Protein AF-A0A5C3NPV8-F1 (afdb_monomer)

Solvent-accessible surface area (backbone atoms only — not comparable to full-atom values): 11173 Å² total; per-residue (Å²): 126,44,46,52,73,42,80,91,76,74,43,76,45,79,54,57,28,41,55,30,43,66,18,15,52,25,33,49,52,44,54,90,87,59,98,52,98,78,62,58,60,59,24,39,48,46,80,75,50,64,60,54,66,39,66,46,24,54,87,26,37,56,37,52,77,39,36,36,94,71,35,36,68,40,98,82,32,67,46,46,40,53,49,76,65,48,60,75,61,60,70,68,74,80,75,72,76,88,77,73,90,77,82,78,86,73,78,90,79,89,79,87,84,80,93,77,90,74,92,72,86,77,77,80,79,80,81,79,78,76,78,74,76,82,77,75,80,73,85,73,79,91,69,99,78,73,90,77,79,77,77,79,74,85,69,73,86,74,66,80,80,82,87,77,84,131

Radius of gyration: 30.79 Å; Cα contacts (8 Å, |Δi|>4): 181; chains: 1; bounding box: 81×67×58 Å

InterPro domains:
  IPR038955 Protein PriA/CPL1 [PTHR35192] (7-82)
  IPR048661 Protein CPL1-like [PF21671] (12-81)

Foldseek 3Di:
DAWDADPVVRDTDHDDLQWDQAFFLHHQQFDPPDPDPPSDRPGDNLVPAPQAPDWTRHRRAIAGPGGHPQWGQDPVRRHIDGPVVVVVVVVVPPDDDPPDDDDDDDDDDDDDDDDDDDDDDPDDDDDPPPPPPPPPPPPDDDDPDDPPPPPPPPPVVPDDDPPDDD

Organism: NCBI:txid1314778

Secondary structure (DSSP, 8-state):
--EEEETTTTEEEE--TTT-GGGBTS-SS--TT--STT-----B-GGGSTTEEEEEEETTEEEEEEE-TTEEE-TTSS-EEETHHHHHHHTTSS-------------------------------------------------------------GGGS-------

Mean predicted aligned error: 20.38 Å

Structure (mmCIF, N/CA/C/O backbone):
data_AF-A0A5C3NPV8-F1
#
_entry.id   AF-A0A5C3NPV8-F1
#
loop_
_atom_site.group_PDB
_atom_site.id
_atom_site.type_symbol
_atom_site.label_atom_id
_atom_site.label_alt_id
_atom_site.label_comp_id
_atom_site.label_asym_id
_atom_site.label_entity_id
_atom_site.label_seq_id
_atom_site.pdbx_PDB_ins_code
_atom_site.Cartn_x
_atom_site.Cartn_y
_atom_site.Cartn_z
_atom_site.occupancy
_atom_site.B_iso_or_equiv
_atom_site.auth_seq_id
_atom_site.auth_comp_id
_atom_site.auth_asym_id
_atom_site.auth_atom_id
_atom_site.pdbx_PDB_model_num
ATOM 1 N N . VAL A 1 1 ? 8.405 -1.962 -15.979 1.00 70.19 1 VAL A N 1
ATOM 2 C CA . VAL A 1 1 ? 8.909 -3.070 -15.139 1.00 70.19 1 VAL A CA 1
ATOM 3 C C . VAL A 1 1 ? 9.125 -2.530 -13.735 1.00 70.19 1 VAL A C 1
ATOM 5 O O . VAL A 1 1 ? 9.511 -1.370 -13.631 1.00 70.19 1 VAL A O 1
ATOM 8 N N . CYS A 1 2 ? 8.804 -3.314 -12.705 1.00 82.62 2 CYS A N 1
ATOM 9 C CA . CYS A 1 2 ? 8.968 -2.946 -11.300 1.00 82.62 2 CYS A CA 1
ATOM 10 C C . CYS A 1 2 ? 10.044 -3.808 -10.667 1.00 82.62 2 CYS A C 1
ATOM 12 O O . CYS A 1 2 ? 10.030 -5.020 -10.884 1.00 82.62 2 CYS A O 1
ATOM 14 N N . GLY A 1 3 ? 10.936 -3.224 -9.880 1.00 82.75 3 GLY A N 1
ATOM 15 C CA . GLY A 1 3 ? 11.922 -4.029 -9.186 1.00 82.75 3 GLY A CA 1
ATOM 16 C C . GLY A 1 3 ? 12.747 -3.260 -8.181 1.00 82.75 3 GLY A C 1
ATOM 17 O O . GLY A 1 3 ? 12.774 -2.028 -8.191 1.00 82.75 3 GLY A O 1
ATOM 18 N N . ALA A 1 4 ? 13.387 -4.025 -7.311 1.00 83.38 4 ALA A N 1
ATOM 19 C CA . ALA A 1 4 ? 14.342 -3.533 -6.344 1.00 83.38 4 ALA A CA 1
ATOM 20 C C . ALA A 1 4 ? 15.750 -3.726 -6.910 1.00 83.38 4 ALA A C 1
ATOM 22 O O . ALA A 1 4 ? 16.040 -4.724 -7.574 1.00 83.38 4 ALA A O 1
ATOM 23 N N . PHE A 1 5 ? 16.607 -2.736 -6.676 1.00 83.75 5 PHE A N 1
ATOM 24 C CA . PHE A 1 5 ? 18.013 -2.810 -7.036 1.00 83.75 5 PHE A CA 1
ATOM 25 C C . PHE A 1 5 ? 18.832 -2.983 -5.765 1.00 83.75 5 PHE A C 1
ATOM 27 O O . PHE A 1 5 ? 18.802 -2.116 -4.890 1.00 83.75 5 PHE A O 1
ATOM 34 N N . ASP A 1 6 ? 19.565 -4.086 -5.675 1.00 84.62 6 ASP A N 1
ATOM 35 C CA . ASP A 1 6 ? 20.537 -4.300 -4.613 1.00 84.62 6 ASP A CA 1
ATOM 36 C C . ASP A 1 6 ? 21.885 -3.715 -5.045 1.00 84.62 6 ASP A C 1
ATOM 38 O O . ASP A 1 6 ? 22.522 -4.183 -5.991 1.00 84.62 6 ASP A O 1
ATOM 42 N N . HIS A 1 7 ? 22.335 -2.681 -4.332 1.00 83.62 7 HIS A N 1
ATOM 43 C CA . HIS A 1 7 ? 23.603 -2.016 -4.615 1.00 83.62 7 HIS A CA 1
ATOM 44 C C . HIS A 1 7 ? 24.823 -2.878 -4.261 1.00 83.62 7 HIS A C 1
ATOM 46 O O . HIS A 1 7 ? 25.872 -2.719 -4.880 1.00 83.62 7 HIS A O 1
ATOM 52 N N . ALA A 1 8 ? 24.703 -3.795 -3.296 1.00 88.19 8 ALA A N 1
ATOM 53 C CA . ALA A 1 8 ? 25.810 -4.646 -2.867 1.00 88.19 8 ALA A CA 1
ATOM 54 C C . ALA A 1 8 ? 26.143 -5.709 -3.918 1.00 88.19 8 ALA A C 1
ATOM 56 O O . ALA A 1 8 ? 27.312 -5.991 -4.174 1.00 88.19 8 ALA A O 1
ATOM 57 N N . THR A 1 9 ? 25.116 -6.279 -4.548 1.00 89.56 9 THR A N 1
ATOM 58 C CA . THR A 1 9 ? 25.273 -7.312 -5.582 1.00 89.56 9 THR A CA 1
ATOM 59 C C . THR A 1 9 ? 25.130 -6.775 -7.007 1.00 89.56 9 THR A C 1
ATOM 61 O O . THR A 1 9 ? 25.298 -7.534 -7.960 1.00 89.56 9 THR A O 1
ATOM 64 N N . ALA A 1 10 ? 24.831 -5.479 -7.164 1.00 84.56 10 ALA A N 1
ATOM 65 C CA . ALA A 1 10 ? 24.486 -4.839 -8.434 1.00 84.56 10 ALA A CA 1
ATOM 66 C C . ALA A 1 10 ? 23.409 -5.614 -9.221 1.00 84.56 10 ALA A C 1
ATOM 68 O O . ALA A 1 10 ? 23.427 -5.656 -10.454 1.00 84.56 10 ALA A O 1
ATOM 69 N N . SER A 1 11 ? 22.485 -6.253 -8.501 1.00 85.25 11 SER A N 1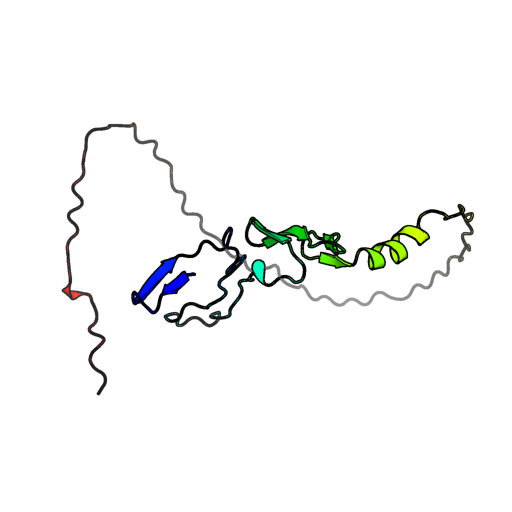
ATOM 70 C CA . SER A 1 11 ? 21.448 -7.106 -9.070 1.00 85.25 11 SER A CA 1
ATOM 71 C C . SER A 1 11 ? 20.085 -6.421 -9.034 1.00 85.25 11 SER A C 1
ATOM 73 O O . SER A 1 11 ? 19.827 -5.522 -8.231 1.00 85.25 11 SER A O 1
ATOM 75 N N . PHE A 1 12 ? 19.215 -6.824 -9.958 1.00 85.62 12 PHE A N 1
ATOM 76 C CA . PHE A 1 12 ? 17.853 -6.317 -10.055 1.00 85.62 12 PHE A CA 1
ATOM 77 C C . PHE A 1 12 ? 16.877 -7.476 -9.938 1.00 85.62 12 PHE A C 1
ATOM 79 O O . PHE A 1 12 ? 16.908 -8.402 -10.753 1.00 85.62 12 PHE A O 1
ATOM 86 N N . GLU A 1 13 ? 15.987 -7.402 -8.958 1.00 86.12 13 GLU A N 1
ATOM 87 C CA . GLU A 1 13 ? 14.916 -8.374 -8.783 1.00 86.12 13 GLU A CA 1
ATOM 88 C C . GLU A 1 13 ? 13.566 -7.772 -9.157 1.00 86.12 13 GLU A C 1
ATOM 90 O O . GLU A 1 13 ? 13.278 -6.601 -8.899 1.00 86.12 13 GLU A O 1
ATOM 95 N N . CYS A 1 14 ? 12.715 -8.581 -9.786 1.00 88.81 14 CYS A N 1
ATOM 96 C CA . CYS A 1 14 ? 11.357 -8.161 -10.097 1.00 88.81 14 CYS A CA 1
ATOM 97 C C . CYS A 1 14 ? 10.500 -8.206 -8.833 1.00 88.81 14 CYS A C 1
ATOM 99 O O . CYS A 1 14 ? 10.431 -9.230 -8.157 1.00 88.81 14 CYS A O 1
ATOM 101 N N . VAL A 1 15 ? 9.786 -7.118 -8.560 1.00 91.12 15 VAL A N 1
ATOM 102 C CA . VAL A 1 15 ? 8.909 -7.014 -7.389 1.00 91.12 15 VAL A CA 1
ATOM 103 C C . VAL A 1 15 ? 7.461 -7.262 -7.798 1.00 91.12 15 VAL A C 1
ATOM 105 O O . VAL A 1 15 ? 6.951 -6.642 -8.736 1.00 91.12 15 VAL A O 1
ATOM 108 N N . ASN A 1 16 ? 6.776 -8.153 -7.074 1.00 93.31 16 ASN A N 1
ATOM 109 C CA . ASN A 1 16 ? 5.344 -8.379 -7.246 1.00 93.31 16 ASN A CA 1
ATOM 110 C C . ASN A 1 16 ? 4.537 -7.320 -6.480 1.00 93.31 16 ASN A C 1
ATOM 112 O O . ASN A 1 16 ? 4.373 -7.401 -5.263 1.00 93.31 16 ASN A O 1
ATOM 116 N N . ILE A 1 17 ? 3.989 -6.351 -7.208 1.00 94.62 17 ILE A N 1
ATOM 117 C CA . ILE A 1 17 ? 3.240 -5.226 -6.631 1.00 94.62 17 ILE A CA 1
ATOM 118 C C . ILE A 1 17 ? 1.891 -5.613 -6.010 1.00 94.62 17 ILE A C 1
ATOM 120 O O . ILE A 1 17 ? 1.265 -4.795 -5.341 1.00 94.62 17 ILE A O 1
ATOM 124 N N . TYR A 1 18 ? 1.407 -6.835 -6.241 1.00 96.44 18 TYR A N 1
ATOM 125 C CA . TYR A 1 18 ? 0.133 -7.293 -5.684 1.00 96.44 18 TYR A CA 1
ATOM 126 C C . TYR A 1 18 ? 0.260 -7.834 -4.263 1.00 96.44 18 TYR A C 1
ATOM 128 O O . TYR A 1 18 ? -0.758 -7.959 -3.583 1.00 96.44 18 TYR A O 1
ATOM 136 N N . THR A 1 19 ? 1.486 -8.158 -3.842 1.00 96.44 19 THR A N 1
ATOM 137 C CA . THR A 1 19 ? 1.774 -8.829 -2.567 1.00 96.44 19 THR A CA 1
ATOM 138 C C . THR A 1 19 ? 2.946 -8.214 -1.806 1.00 96.44 19 THR A C 1
ATOM 140 O O . THR A 1 19 ? 3.115 -8.503 -0.625 1.00 96.44 19 THR A O 1
ATOM 143 N N . SER A 1 20 ? 3.773 -7.385 -2.448 1.00 95.69 20 SER A N 1
ATOM 144 C CA . SER A 1 20 ? 4.897 -6.725 -1.785 1.00 95.69 20 SER A CA 1
ATOM 145 C C . SER A 1 20 ? 4.411 -5.629 -0.844 1.00 95.69 20 SER A C 1
ATOM 147 O O . SER A 1 20 ? 3.708 -4.711 -1.262 1.00 95.69 20 SER A O 1
ATOM 149 N N . LEU A 1 21 ? 4.835 -5.698 0.416 1.00 96.31 21 LEU A N 1
ATOM 150 C CA . LEU A 1 21 ? 4.532 -4.688 1.428 1.00 96.31 21 LEU A CA 1
ATOM 151 C C . LEU A 1 21 ? 5.132 -3.320 1.093 1.00 96.31 21 LEU A C 1
ATOM 153 O O . LEU A 1 21 ? 4.485 -2.309 1.324 1.00 96.31 21 LEU A O 1
ATOM 157 N N . THR A 1 22 ? 6.332 -3.291 0.517 1.00 94.56 22 THR A N 1
ATOM 158 C CA . THR A 1 22 ? 7.120 -2.068 0.282 1.00 94.56 22 THR A CA 1
ATOM 159 C C . THR A 1 22 ? 6.952 -1.504 -1.127 1.00 94.56 22 THR A C 1
ATOM 161 O O . THR A 1 22 ? 7.672 -0.603 -1.543 1.00 94.56 22 THR A O 1
ATOM 164 N N . SER A 1 23 ? 6.067 -2.081 -1.934 1.00 94.75 23 SER A N 1
ATOM 165 C CA . SER A 1 23 ? 5.748 -1.639 -3.298 1.00 94.75 23 SER A CA 1
ATOM 166 C C . SER A 1 23 ? 4.343 -2.110 -3.658 1.00 94.75 23 SER A C 1
ATOM 168 O O . SER A 1 23 ? 4.101 -2.700 -4.711 1.00 94.75 23 SER A O 1
ATOM 170 N N . CYS A 1 24 ? 3.408 -1.909 -2.735 1.00 96.19 24 CYS A N 1
ATOM 171 C CA . CYS A 1 24 ? 2.041 -2.355 -2.912 1.00 96.19 24 CYS A CA 1
ATOM 172 C C . CYS A 1 24 ? 1.324 -1.448 -3.916 1.00 96.19 24 CYS A C 1
ATOM 174 O O . CYS A 1 24 ? 1.411 -0.222 -3.833 1.00 96.19 24 CYS A O 1
ATOM 176 N N . GLY A 1 25 ? 0.647 -2.042 -4.899 1.00 94.44 25 GLY A N 1
ATOM 177 C CA . GLY A 1 25 ? -0.128 -1.322 -5.917 1.00 94.44 25 GLY A CA 1
ATOM 178 C C . GLY A 1 25 ? 0.702 -0.601 -6.985 1.00 94.44 25 GLY A C 1
ATOM 179 O O . GLY A 1 25 ? 0.147 -0.089 -7.957 1.00 94.44 25 GLY A O 1
ATOM 180 N N . GLY A 1 26 ? 2.029 -0.593 -6.867 1.00 92.44 26 GLY A N 1
ATOM 181 C CA . GLY A 1 26 ? 2.917 0.081 -7.805 1.00 92.44 26 GLY A CA 1
ATOM 182 C C . GLY A 1 26 ? 4.369 0.057 -7.347 1.00 92.44 26 GLY A C 1
ATOM 183 O O . GLY A 1 26 ? 4.696 -0.482 -6.298 1.00 92.44 26 GLY A O 1
ATOM 184 N N . CYS A 1 27 ? 5.263 0.664 -8.120 1.00 90.25 27 CYS A N 1
ATOM 185 C CA . CYS A 1 27 ? 6.671 0.715 -7.737 1.00 90.25 27 CYS A CA 1
ATOM 186 C C . CYS A 1 27 ? 6.926 1.873 -6.791 1.00 90.25 27 CYS A C 1
ATOM 188 O O . CYS A 1 27 ? 6.616 3.016 -7.138 1.00 90.25 27 CYS A O 1
ATOM 190 N N . MET A 1 28 ? 7.533 1.601 -5.639 1.00 88.19 28 MET A N 1
ATOM 191 C CA . MET A 1 28 ? 8.032 2.678 -4.786 1.00 88.19 28 MET A CA 1
ATOM 192 C C . MET A 1 28 ? 9.250 3.373 -5.382 1.00 88.19 28 MET A C 1
ATOM 194 O O . MET A 1 28 ? 9.360 4.592 -5.304 1.00 88.19 28 MET A O 1
ATOM 198 N N . MET A 1 29 ? 10.133 2.616 -6.031 1.00 81.50 29 MET A N 1
ATOM 199 C CA . MET A 1 29 ? 11.228 3.178 -6.810 1.00 81.50 29 MET A CA 1
ATOM 200 C C . MET A 1 29 ? 10.937 2.985 -8.297 1.00 81.50 29 MET A C 1
ATOM 202 O O . MET A 1 29 ? 10.740 1.851 -8.744 1.00 81.50 29 MET A O 1
ATOM 206 N N . PRO A 1 30 ? 10.858 4.069 -9.083 1.00 75.31 30 PRO A N 1
ATOM 207 C CA . PRO A 1 30 ? 10.655 3.951 -10.513 1.00 75.31 30 PRO A CA 1
ATOM 208 C C . PRO A 1 30 ? 11.874 3.297 -11.173 1.00 75.31 30 PRO A C 1
ATOM 210 O O . PRO A 1 30 ? 13.000 3.386 -10.687 1.00 75.31 30 PRO A O 1
ATOM 213 N N . ASN A 1 31 ? 11.647 2.635 -12.306 1.00 72.88 31 ASN A N 1
ATOM 214 C CA . ASN A 1 31 ? 12.705 1.937 -13.027 1.00 72.88 31 ASN A CA 1
ATOM 215 C C . ASN A 1 31 ? 13.793 2.941 -13.490 1.00 72.88 31 ASN A C 1
ATOM 217 O O . ASN A 1 31 ? 13.465 3.902 -14.197 1.00 72.88 31 ASN A O 1
ATOM 221 N N . PRO A 1 32 ? 15.079 2.720 -13.157 1.00 70.12 32 PRO A N 1
ATOM 222 C CA . PRO A 1 32 ? 16.151 3.663 -13.485 1.00 70.12 32 PRO A CA 1
ATOM 223 C C . PRO A 1 32 ? 16.515 3.676 -14.979 1.00 70.12 32 PRO A C 1
ATOM 225 O O . PRO A 1 32 ? 17.123 4.626 -15.459 1.00 70.12 32 PRO A O 1
ATOM 228 N N . PHE A 1 33 ? 16.105 2.659 -15.739 1.00 72.88 33 PHE A N 1
ATOM 229 C CA . PHE A 1 33 ? 16.431 2.476 -17.156 1.00 72.88 33 PHE A CA 1
ATOM 230 C C . PHE A 1 33 ? 15.292 2.914 -18.105 1.00 72.88 33 PHE A C 1
ATOM 232 O O . PHE A 1 33 ? 15.300 2.598 -19.295 1.00 72.88 33 PHE A O 1
ATOM 239 N N . GLY A 1 34 ? 14.257 3.600 -17.602 1.00 64.75 34 GLY A N 1
ATOM 240 C CA . GLY A 1 34 ? 13.030 3.906 -18.350 1.00 64.75 34 GLY A CA 1
ATOM 241 C C . GLY A 1 34 ? 12.972 5.285 -19.005 1.00 64.75 34 GLY A C 1
ATOM 242 O O . GLY A 1 34 ? 12.725 6.274 -18.331 1.00 64.75 34 GLY A O 1
ATOM 243 N N . LEU A 1 35 ? 13.017 5.337 -20.342 1.00 57.03 35 LEU A N 1
ATOM 244 C CA . LEU A 1 35 ? 12.751 6.532 -21.172 1.00 57.03 35 LEU A CA 1
ATOM 245 C C . LEU A 1 35 ? 11.244 6.869 -21.318 1.00 57.03 35 LEU A C 1
ATOM 247 O O . LEU A 1 35 ? 10.802 7.325 -22.373 1.00 57.03 35 LEU A O 1
ATOM 251 N N . ARG A 1 36 ? 10.400 6.557 -20.326 1.00 59.28 36 ARG A N 1
ATOM 252 C CA . ARG A 1 36 ? 8.939 6.767 -20.409 1.00 59.28 36 ARG A CA 1
ATOM 253 C C . ARG A 1 36 ? 8.479 7.821 -19.406 1.00 59.28 36 ARG A C 1
ATOM 255 O O . ARG A 1 36 ? 8.912 7.837 -18.263 1.00 59.28 36 ARG A O 1
ATOM 262 N N . VAL A 1 37 ? 7.536 8.652 -19.852 1.00 54.59 37 VAL A N 1
ATOM 263 C CA . VAL A 1 37 ? 7.005 9.859 -19.184 1.00 54.59 37 VAL A CA 1
ATOM 264 C C . VAL A 1 37 ? 6.333 9.576 -17.824 1.00 54.59 37 VAL A C 1
ATOM 266 O O . VAL A 1 37 ? 6.155 10.480 -17.013 1.00 54.59 37 VAL A O 1
ATOM 269 N N . ASN A 1 38 ? 6.029 8.309 -17.530 1.00 55.88 38 ASN A N 1
ATOM 270 C CA . ASN A 1 38 ? 5.331 7.879 -16.317 1.00 55.88 38 ASN A CA 1
ATOM 271 C C . ASN A 1 38 ? 6.278 7.182 -15.323 1.00 55.88 38 ASN A C 1
ATOM 273 O O . ASN A 1 38 ? 5.902 6.195 -14.697 1.00 55.88 38 ASN A O 1
ATOM 277 N N . ASN A 1 39 ? 7.515 7.673 -15.184 1.00 65.69 39 ASN A N 1
ATOM 278 C CA . ASN A 1 39 ? 8.510 7.146 -14.238 1.00 65.69 39 ASN A CA 1
ATOM 279 C C . ASN A 1 39 ? 8.297 7.687 -12.810 1.00 65.69 39 ASN A C 1
ATOM 281 O O . ASN A 1 39 ? 9.241 8.101 -12.141 1.00 65.69 39 ASN A O 1
ATOM 285 N N . ARG A 1 40 ? 7.040 7.767 -12.362 1.00 72.94 40 ARG A N 1
ATOM 286 C CA . ARG A 1 40 ? 6.694 8.234 -11.015 1.00 72.94 40 ARG A CA 1
ATOM 287 C C . ARG A 1 40 ? 6.566 7.040 -10.079 1.00 72.94 40 ARG A C 1
ATOM 289 O O . ARG A 1 40 ? 6.062 5.996 -10.487 1.00 72.94 40 ARG A O 1
ATOM 296 N N . ALA A 1 41 ? 6.998 7.221 -8.835 1.00 84.12 41 ALA A N 1
ATOM 297 C CA . ALA A 1 41 ? 6.677 6.290 -7.765 1.00 84.12 41 ALA A CA 1
ATOM 298 C C . ALA A 1 41 ? 5.150 6.243 -7.599 1.00 84.12 41 ALA A C 1
ATOM 300 O O . ALA A 1 41 ? 4.517 7.280 -7.395 1.00 84.12 41 ALA A O 1
ATOM 301 N N . SER A 1 42 ? 4.567 5.060 -7.755 1.00 89.56 42 SER A N 1
ATOM 302 C CA . SER A 1 42 ? 3.127 4.819 -7.596 1.00 89.56 42 SER A CA 1
ATOM 303 C C . SER A 1 42 ? 2.817 3.772 -6.530 1.00 89.56 42 SER A C 1
ATOM 305 O O . SER A 1 42 ? 1.653 3.575 -6.197 1.00 89.56 42 SER A O 1
ATOM 307 N N . GLY A 1 43 ? 3.845 3.088 -6.024 1.00 93.19 43 GLY A N 1
ATOM 308 C CA . GLY A 1 43 ? 3.720 2.114 -4.950 1.00 93.19 43 GLY A CA 1
ATOM 309 C C . GLY A 1 43 ? 3.593 2.756 -3.582 1.00 93.19 43 GLY A C 1
ATOM 310 O O . GLY A 1 43 ? 4.074 3.867 -3.358 1.00 93.19 43 GLY A O 1
ATOM 311 N N . VAL A 1 44 ? 2.991 2.007 -2.666 1.00 94.69 44 VAL A N 1
ATOM 312 C CA . VAL A 1 44 ? 2.867 2.358 -1.252 1.00 94.69 44 VAL A CA 1
ATOM 313 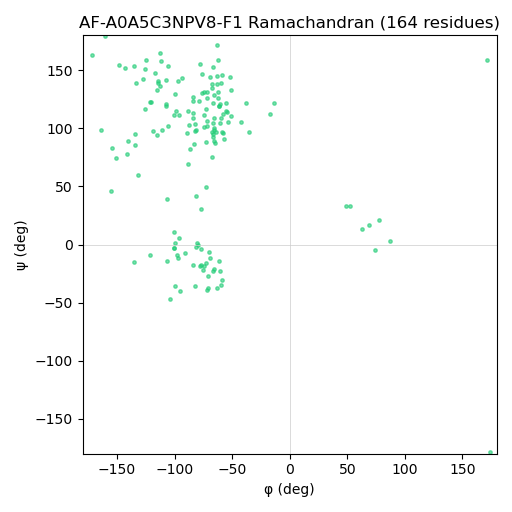C C . VAL A 1 44 ? 3.665 1.361 -0.418 1.00 94.69 44 VAL A C 1
ATOM 315 O O . VAL A 1 44 ? 3.627 0.158 -0.685 1.00 94.69 44 VAL A O 1
ATOM 318 N N . ASP A 1 45 ? 4.370 1.865 0.593 1.00 95.69 45 ASP A N 1
ATOM 319 C CA . ASP A 1 45 ? 4.915 1.043 1.669 1.00 95.69 45 ASP A CA 1
ATOM 320 C C . ASP A 1 45 ? 3.863 0.882 2.767 1.00 95.69 45 ASP A C 1
ATOM 322 O O . ASP A 1 45 ? 3.621 1.792 3.561 1.00 95.69 45 ASP A O 1
ATOM 326 N N . CYS A 1 46 ? 3.224 -0.282 2.806 1.00 97.00 46 CYS A N 1
ATOM 327 C CA . CYS A 1 46 ? 2.213 -0.598 3.804 1.00 97.00 46 CYS A CA 1
ATOM 328 C C . CYS A 1 46 ? 2.797 -0.673 5.222 1.00 97.00 46 CYS A C 1
ATOM 330 O O . CYS A 1 46 ? 2.052 -0.538 6.187 1.00 97.00 46 CYS A O 1
ATOM 332 N N . THR A 1 47 ? 4.112 -0.872 5.370 1.00 96.19 47 THR A N 1
ATOM 333 C CA . THR A 1 47 ? 4.772 -0.914 6.686 1.00 96.19 47 THR A CA 1
ATOM 334 C C . THR A 1 47 ? 4.971 0.474 7.290 1.00 96.19 47 THR A C 1
ATOM 336 O O . THR A 1 47 ? 5.131 0.602 8.500 1.00 96.19 47 THR A O 1
ATOM 339 N N . ALA A 1 48 ? 4.889 1.526 6.469 1.00 96.69 48 ALA A N 1
ATOM 340 C CA . ALA A 1 48 ? 4.973 2.914 6.910 1.00 96.69 48 ALA A CA 1
ATOM 341 C C . ALA A 1 48 ? 3.643 3.467 7.465 1.00 96.69 48 ALA A C 1
ATOM 343 O O . ALA A 1 48 ? 3.593 4.624 7.890 1.00 96.69 48 ALA A O 1
ATOM 344 N N . ILE A 1 49 ? 2.558 2.679 7.454 1.00 96.88 49 ILE A N 1
ATOM 345 C CA . ILE A 1 49 ? 1.267 3.097 8.015 1.00 96.88 49 ILE A CA 1
ATOM 346 C C . ILE A 1 49 ? 1.423 3.261 9.537 1.00 96.88 49 ILE A C 1
ATOM 348 O O . ILE A 1 49 ? 1.916 2.357 10.210 1.00 96.88 49 ILE A O 1
ATOM 352 N N . PRO A 1 50 ? 1.021 4.402 10.118 1.00 97.06 50 PRO A N 1
ATOM 353 C CA . PRO A 1 50 ? 1.230 4.654 11.535 1.00 97.06 50 PRO A CA 1
ATOM 354 C C . PRO A 1 50 ? 0.360 3.748 12.413 1.00 97.06 50 PRO A C 1
ATOM 356 O O . PRO A 1 50 ? -0.803 3.485 12.108 1.00 97.06 50 PRO A O 1
ATOM 359 N N . SER A 1 51 ? 0.924 3.342 13.552 1.00 97.38 51 SER A N 1
ATOM 360 C CA . SER A 1 51 ? 0.236 2.600 14.619 1.00 97.38 51 SER A CA 1
ATOM 361 C C . SER A 1 51 ? -0.298 1.211 14.237 1.00 97.38 51 SER A C 1
ATOM 363 O O . SER A 1 51 ? -1.072 0.629 15.003 1.00 97.38 51 SER A O 1
ATOM 365 N N . VAL A 1 52 ? 0.116 0.665 13.091 1.00 97.69 52 VAL A N 1
ATOM 366 C CA . VAL A 1 52 ? -0.182 -0.721 12.706 1.00 97.69 52 VAL A CA 1
ATOM 367 C C . VAL A 1 52 ? 0.702 -1.692 13.481 1.00 97.69 52 VAL A C 1
ATOM 369 O O . VAL A 1 52 ? 1.852 -1.392 13.796 1.00 97.69 52 VAL A O 1
ATOM 372 N N . ASP A 1 53 ? 0.148 -2.858 13.777 1.00 97.81 53 ASP A N 1
ATOM 373 C CA . ASP A 1 53 ? 0.866 -3.994 14.357 1.00 97.81 53 ASP A CA 1
ATOM 374 C C . ASP A 1 53 ? 1.128 -5.055 13.277 1.00 97.81 53 ASP A C 1
ATOM 376 O O . ASP A 1 53 ? 2.262 -5.487 13.076 1.00 97.81 53 ASP A O 1
ATOM 380 N N . ALA A 1 54 ? 0.101 -5.385 12.488 1.00 97.69 54 ALA A N 1
ATOM 381 C CA . ALA A 1 54 ? 0.222 -6.248 11.321 1.00 97.69 54 ALA A CA 1
ATOM 382 C C . ALA A 1 54 ? -0.505 -5.658 10.110 1.00 97.69 54 ALA A C 1
ATOM 384 O O . ALA A 1 54 ? -1.621 -5.136 10.197 1.00 97.69 54 ALA A O 1
ATOM 385 N N . VAL A 1 55 ? 0.130 -5.781 8.947 1.00 98.12 55 VAL A N 1
ATOM 386 C CA . VAL A 1 55 ? -0.362 -5.265 7.670 1.00 98.12 55 VAL A CA 1
ATOM 387 C C . VAL A 1 55 ? -0.008 -6.235 6.550 1.00 98.12 55 VAL A C 1
ATOM 389 O O . VAL A 1 55 ? 0.973 -6.973 6.622 1.00 98.12 55 VAL A O 1
ATOM 392 N N . SER A 1 56 ? -0.818 -6.236 5.498 1.00 97.69 56 SER A N 1
ATOM 393 C CA . SER A 1 56 ? -0.614 -7.049 4.304 1.00 97.69 56 SER A CA 1
ATOM 394 C C . SER A 1 56 ? -0.844 -6.227 3.039 1.00 97.69 56 SER A C 1
ATOM 396 O O . SER A 1 56 ? -1.591 -5.249 3.051 1.00 97.69 56 SER A O 1
ATOM 398 N N . CYS A 1 57 ? -0.206 -6.623 1.938 1.00 97.88 57 CYS A N 1
ATOM 399 C CA . CYS A 1 57 ? -0.569 -6.144 0.609 1.00 97.88 57 CYS A CA 1
ATOM 400 C C . CYS A 1 57 ? -1.447 -7.205 -0.057 1.00 97.88 57 CYS A C 1
ATOM 402 O O . CYS A 1 57 ? -0.994 -8.321 -0.316 1.00 97.88 57 CYS A O 1
ATOM 404 N N . MET A 1 58 ? -2.707 -6.866 -0.317 1.00 97.19 58 MET A N 1
ATOM 405 C CA . MET A 1 58 ? -3.667 -7.745 -0.975 1.00 97.19 58 MET A CA 1
ATOM 406 C C . MET A 1 58 ? -4.156 -7.083 -2.252 1.00 97.19 58 MET A C 1
ATOM 408 O O . MET A 1 58 ? -4.689 -5.976 -2.223 1.00 97.19 58 MET A O 1
ATOM 412 N N . VAL A 1 59 ? -3.986 -7.766 -3.388 1.00 96.19 59 VAL A N 1
ATOM 413 C CA . VAL A 1 59 ? -4.449 -7.286 -4.705 1.00 96.19 59 VAL A CA 1
ATOM 414 C C . VAL A 1 59 ? -3.971 -5.855 -5.024 1.00 96.19 59 VAL A C 1
ATOM 416 O O . VAL A 1 59 ? -4.639 -5.090 -5.716 1.00 96.19 59 VAL A O 1
ATOM 419 N N . GLY A 1 60 ? -2.776 -5.496 -4.539 1.00 95.81 60 GLY A N 1
ATOM 420 C CA . GLY A 1 60 ? -2.182 -4.171 -4.738 1.00 95.81 60 GLY A CA 1
ATOM 421 C C . GLY A 1 60 ? -2.761 -3.071 -3.845 1.00 95.81 60 GLY A C 1
ATOM 422 O O . GLY A 1 60 ? -2.653 -1.895 -4.185 1.00 95.81 60 GLY A O 1
ATOM 423 N N . ARG A 1 61 ? -3.387 -3.428 -2.719 1.00 96.56 61 ARG A N 1
ATOM 424 C CA . ARG A 1 61 ? -3.854 -2.493 -1.690 1.00 96.56 61 ARG A CA 1
ATOM 425 C C . ARG A 1 61 ? -3.331 -2.897 -0.319 1.00 96.56 61 ARG A C 1
ATOM 427 O O . ARG A 1 61 ? -3.268 -4.085 -0.006 1.00 96.56 61 ARG A O 1
ATOM 434 N N . CYS A 1 62 ? -2.985 -1.906 0.494 1.00 97.62 62 CYS A N 1
ATOM 435 C CA . CYS A 1 62 ? -2.646 -2.146 1.889 1.00 97.62 62 CYS A CA 1
ATOM 436 C C . CYS A 1 62 ? -3.911 -2.499 2.671 1.00 97.62 62 CYS A C 1
ATOM 438 O O . CYS A 1 62 ? -4.917 -1.799 2.569 1.00 97.62 62 CYS A O 1
ATOM 440 N N . VAL A 1 63 ? -3.841 -3.579 3.440 1.00 97.81 63 VAL A N 1
ATOM 441 C CA . VAL A 1 63 ? -4.900 -4.040 4.337 1.00 97.81 63 VAL A CA 1
ATOM 442 C C . VAL A 1 63 ? -4.297 -4.185 5.725 1.00 97.81 63 VAL A C 1
ATOM 444 O O . VAL A 1 63 ? -3.388 -4.998 5.929 1.00 97.81 63 VAL A O 1
ATOM 447 N N . VAL A 1 64 ? -4.795 -3.390 6.667 1.00 98.12 64 VAL A N 1
ATOM 448 C CA . VAL A 1 64 ? -4.394 -3.441 8.075 1.00 98.12 64 VAL A CA 1
ATOM 449 C C . VAL A 1 64 ? -5.102 -4.616 8.746 1.00 98.12 64 VAL A C 1
ATOM 451 O O . VAL A 1 64 ? -6.325 -4.719 8.706 1.00 98.12 64 VAL A O 1
ATOM 454 N N . GLN A 1 65 ? -4.325 -5.519 9.342 1.00 97.44 65 GLN A N 1
ATOM 455 C CA . GLN A 1 65 ? -4.833 -6.719 10.013 1.00 97.44 65 GLN A CA 1
ATOM 456 C C . GLN A 1 65 ? -5.005 -6.491 11.518 1.00 97.44 65 GLN A C 1
ATOM 458 O O . GLN A 1 65 ? -5.991 -6.940 12.100 1.00 97.44 65 GLN A O 1
ATOM 463 N N . SER A 1 66 ? -4.065 -5.779 12.139 1.00 97.38 66 SER A N 1
ATOM 464 C CA . SER A 1 66 ? -4.118 -5.389 13.549 1.00 97.38 66 SER A CA 1
ATOM 465 C C . SER A 1 66 ? -3.431 -4.044 13.773 1.00 97.38 66 SER A C 1
ATOM 467 O O . SER A 1 66 ? -2.533 -3.643 13.028 1.00 97.38 66 SER A O 1
ATOM 469 N N . CYS A 1 67 ? -3.861 -3.353 14.827 1.00 98.19 67 CYS A N 1
ATOM 470 C CA . CYS A 1 67 ? -3.263 -2.112 15.305 1.00 98.19 67 CYS A CA 1
ATOM 471 C C . CYS A 1 67 ? -2.587 -2.334 16.659 1.00 98.19 67 CYS A C 1
ATOM 473 O O . CYS A 1 67 ? -2.936 -3.260 17.392 1.00 98.19 67 CYS A O 1
ATOM 475 N N . LEU A 1 68 ? -1.645 -1.456 17.003 1.00 97.88 68 LEU A N 1
ATOM 476 C CA . LEU A 1 68 ? -1.021 -1.437 18.325 1.00 97.88 68 LEU A CA 1
ATOM 477 C C . LEU A 1 68 ? -2.053 -1.141 19.427 1.00 97.88 68 LEU A C 1
ATOM 479 O O . LEU A 1 68 ? -3.090 -0.523 19.186 1.00 97.88 68 LEU A O 1
ATOM 483 N N . SER A 1 69 ? -1.739 -1.518 20.668 1.00 96.31 69 SER A N 1
ATOM 484 C CA . SER A 1 69 ? -2.601 -1.278 21.833 1.00 96.31 69 SER A CA 1
ATOM 485 C C . SER A 1 69 ? -3.048 0.188 21.955 1.00 96.31 69 SER A C 1
ATOM 487 O O . SER A 1 69 ? -2.227 1.105 21.881 1.00 96.31 69 SER A O 1
ATOM 489 N N . GLY A 1 70 ? -4.347 0.412 22.188 1.00 95.25 70 GLY A N 1
ATOM 490 C CA . GLY A 1 70 ? -4.959 1.749 22.255 1.00 95.25 70 GLY A CA 1
ATOM 491 C C . GLY A 1 70 ? -5.406 2.315 20.899 1.00 95.25 70 GLY A C 1
ATOM 492 O O . GLY A 1 70 ? -5.892 3.452 20.833 1.00 95.25 70 GLY A O 1
ATOM 493 N N . TRP A 1 71 ? -5.263 1.532 19.828 1.00 97.38 71 TRP A N 1
ATOM 494 C CA . TRP A 1 71 ? -5.704 1.849 18.474 1.00 97.38 71 TRP A CA 1
ATOM 495 C C . TRP A 1 71 ? -6.601 0.737 17.930 1.00 97.38 71 TRP A C 1
ATOM 497 O O . TRP A 1 71 ? -6.438 -0.433 18.261 1.00 97.38 71 TRP A O 1
ATOM 507 N N . THR A 1 72 ? -7.522 1.099 17.044 1.00 96.38 72 THR A N 1
ATOM 508 C CA . THR A 1 72 ? -8.361 0.153 16.304 1.00 96.38 72 THR A CA 1
ATOM 509 C C . THR A 1 72 ? -8.240 0.391 14.807 1.00 96.38 72 THR A C 1
ATOM 511 O O . THR A 1 72 ? -7.895 1.497 14.386 1.00 96.38 72 THR A O 1
ATOM 514 N N . VAL A 1 73 ? -8.566 -0.622 14.007 1.00 96.38 73 VAL A N 1
ATOM 515 C CA . VAL A 1 73 ? -8.603 -0.505 12.545 1.00 96.38 73 VAL A CA 1
ATOM 516 C C . VAL A 1 73 ? -9.749 0.426 12.137 1.00 96.38 73 VAL A C 1
ATOM 518 O O . VAL A 1 73 ? -10.853 0.334 12.673 1.00 96.38 73 VAL A O 1
ATOM 521 N N . ASP A 1 74 ? -9.483 1.346 11.210 1.00 94.62 74 ASP A N 1
ATOM 522 C CA . ASP A 1 74 ? -10.503 2.236 10.657 1.00 94.62 74 ASP A CA 1
ATOM 523 C C . ASP A 1 74 ? -11.602 1.470 9.887 1.00 94.62 74 ASP A C 1
ATOM 525 O O . ASP A 1 74 ? -11.520 0.265 9.646 1.00 94.62 74 ASP A O 1
ATOM 529 N N . THR A 1 75 ? -12.664 2.173 9.489 1.00 93.06 75 THR A N 1
ATOM 530 C CA . THR A 1 75 ? -13.781 1.555 8.754 1.00 93.06 75 THR A CA 1
ATOM 531 C C . THR A 1 75 ? -13.395 1.059 7.362 1.00 93.06 75 THR A C 1
ATOM 533 O O . THR A 1 75 ? -14.071 0.188 6.822 1.00 93.06 75 THR A O 1
ATOM 536 N N . GLU A 1 76 ? -12.327 1.607 6.784 1.00 93.44 76 GLU A N 1
ATOM 537 C CA . GLU A 1 76 ? -11.859 1.288 5.435 1.00 93.44 76 GLU A CA 1
ATOM 538 C C . GLU A 1 76 ? -10.834 0.138 5.424 1.00 93.44 76 GLU A C 1
ATOM 540 O O . GLU A 1 76 ? -10.446 -0.337 4.356 1.00 93.44 76 GLU A O 1
ATOM 545 N N . GLY A 1 77 ? -10.376 -0.324 6.593 1.00 94.50 77 GLY A N 1
ATOM 546 C CA . GLY A 1 77 ? -9.303 -1.312 6.730 1.00 94.50 77 GLY A CA 1
ATOM 547 C C . GLY A 1 77 ? -7.920 -0.794 6.318 1.00 94.50 77 GLY A C 1
ATOM 548 O O . GLY A 1 77 ? -7.021 -1.594 6.049 1.00 94.50 77 GLY A O 1
ATOM 549 N N . SER A 1 78 ? -7.748 0.525 6.213 1.00 94.38 78 SER A N 1
ATOM 550 C CA . SER A 1 78 ? -6.581 1.166 5.594 1.00 94.38 78 SER A CA 1
ATOM 551 C C . SER A 1 78 ? -5.624 1.816 6.591 1.00 94.38 78 SER A C 1
ATOM 553 O O . SER A 1 78 ? -4.485 2.131 6.244 1.00 94.38 78 SER A O 1
ATOM 555 N N . GLY A 1 79 ? -6.064 1.987 7.835 1.00 95.94 79 GLY A N 1
ATOM 556 C CA . GLY A 1 79 ? -5.300 2.656 8.874 1.00 95.94 79 GLY A CA 1
ATOM 557 C C . GLY A 1 79 ? -5.783 2.323 10.277 1.00 95.94 79 GLY A C 1
ATOM 558 O O . GLY A 1 79 ? -6.734 1.569 10.476 1.00 95.94 79 GLY A O 1
ATOM 559 N N . CYS A 1 80 ? -5.103 2.912 11.255 1.00 97.06 80 CYS A N 1
ATOM 560 C CA . CYS A 1 80 ? -5.409 2.765 12.670 1.00 97.06 80 CYS A CA 1
ATOM 561 C C . CYS A 1 80 ? -5.845 4.109 13.261 1.00 97.06 80 CYS A C 1
ATOM 563 O O . CYS A 1 80 ? -5.174 5.126 13.074 1.00 97.06 80 CYS A O 1
ATOM 565 N N . ILE A 1 81 ? -6.937 4.116 14.025 1.00 96.25 81 ILE A N 1
ATOM 566 C CA . ILE A 1 81 ? -7.447 5.289 14.748 1.00 96.25 81 ILE A CA 1
ATOM 567 C C . ILE A 1 81 ? -7.421 5.051 16.266 1.00 96.25 81 ILE A C 1
ATOM 569 O O . ILE A 1 81 ? -7.606 3.918 16.708 1.00 96.25 81 ILE A O 1
ATOM 573 N N . PRO A 1 82 ? -7.209 6.088 17.100 1.00 95.38 82 PRO A N 1
ATOM 574 C CA . PRO A 1 82 ? -7.219 5.921 18.552 1.00 95.38 82 PRO A CA 1
ATOM 575 C C . PRO A 1 82 ? -8.593 5.460 19.054 1.00 95.38 82 PRO A C 1
ATOM 577 O O . PRO A 1 82 ? -9.613 6.027 18.659 1.00 95.38 82 PRO A O 1
ATOM 580 N N . GLU A 1 83 ? -8.640 4.517 19.996 1.00 88.75 83 GLU A N 1
ATOM 581 C CA . GLU A 1 83 ? -9.907 3.969 20.520 1.00 88.75 83 GLU A CA 1
ATOM 582 C C . GLU A 1 83 ? -10.806 5.040 21.160 1.00 88.75 83 GLU A C 1
ATOM 584 O O . GLU A 1 83 ? -12.028 5.040 21.006 1.00 88.75 83 GLU A O 1
ATOM 589 N N . ARG A 1 84 ? -10.194 6.038 21.804 1.00 82.56 84 ARG A N 1
ATOM 590 C CA . ARG A 1 84 ? -10.889 7.205 22.378 1.00 82.56 84 ARG A CA 1
ATOM 591 C C . ARG A 1 84 ? -11.657 8.045 21.353 1.00 82.56 84 ARG A C 1
ATOM 593 O O . ARG A 1 84 ? -12.583 8.753 21.736 1.00 82.56 84 ARG A O 1
ATOM 600 N N . SER A 1 85 ? -11.287 7.974 20.077 1.00 67.06 85 SER A N 1
ATOM 601 C CA . SER A 1 85 ? -11.949 8.692 18.982 1.00 67.06 85 SER A CA 1
ATOM 602 C C . SER A 1 85 ? -13.257 8.016 18.549 1.00 67.06 85 SER A C 1
ATOM 604 O O . SER A 1 85 ? -14.107 8.653 17.931 1.00 67.06 85 SER A O 1
ATOM 606 N N . ILE A 1 86 ? -13.444 6.741 18.902 1.00 61.38 86 ILE A N 1
ATOM 607 C CA . ILE A 1 86 ? -14.631 5.944 18.569 1.00 61.38 86 ILE A CA 1
ATOM 608 C C . ILE A 1 86 ? -15.765 6.230 19.561 1.00 61.38 86 ILE A C 1
ATOM 610 O O . ILE A 1 86 ? -16.932 6.307 19.171 1.00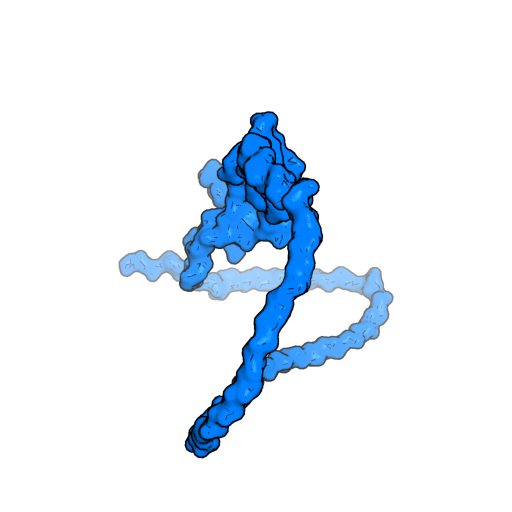 61.38 86 ILE A O 1
ATOM 614 N N . SER A 1 87 ? -15.430 6.464 20.838 1.00 58.47 87 SER A N 1
ATOM 615 C CA . SER A 1 87 ? -16.407 6.798 21.887 1.00 58.47 87 SER A CA 1
ATOM 616 C C . SER A 1 87 ? -17.210 8.060 21.572 1.00 58.47 87 SER A C 1
ATOM 618 O O . SER A 1 87 ? -18.381 8.147 21.927 1.00 58.47 87 SER A O 1
ATOM 620 N N . SER A 1 88 ? -16.627 9.022 20.856 1.00 59.31 88 SER A N 1
ATOM 621 C CA . SER A 1 88 ? -17.329 10.236 20.424 1.00 59.31 88 SER A CA 1
ATOM 622 C C . SER A 1 88 ? -18.307 10.019 19.263 1.00 59.31 88 SER A C 1
ATOM 624 O O . SER A 1 88 ? -19.193 10.845 19.071 1.00 59.31 88 SER A O 1
ATOM 626 N N . VAL A 1 89 ? -18.184 8.925 18.504 1.00 57.41 89 VAL A N 1
ATOM 627 C CA . VAL A 1 89 ? -19.023 8.656 17.321 1.00 57.41 89 VAL A CA 1
ATOM 628 C C . VAL A 1 89 ? -20.161 7.679 17.643 1.00 57.41 89 VAL A C 1
ATOM 630 O O . VAL A 1 89 ? -21.277 7.851 17.159 1.00 57.41 89 VAL A O 1
ATOM 633 N N . ILE A 1 90 ? -19.931 6.695 18.520 1.00 57.94 90 ILE A N 1
ATOM 634 C CA . ILE A 1 90 ? -20.943 5.677 18.869 1.00 57.94 90 ILE A CA 1
ATOM 635 C C . ILE A 1 90 ? -22.036 6.219 19.812 1.00 57.94 90 ILE A C 1
ATOM 637 O O . ILE A 1 90 ? -23.155 5.703 19.822 1.00 57.94 90 ILE A O 1
ATOM 641 N N . LEU A 1 91 ? -21.775 7.293 20.562 1.00 52.28 91 LEU A N 1
ATOM 642 C CA . LEU A 1 91 ? -22.745 7.836 21.523 1.00 52.28 91 LEU A CA 1
ATOM 643 C C . LEU A 1 91 ? -23.857 8.703 20.906 1.00 52.28 91 LEU A C 1
ATOM 645 O O . LEU A 1 91 ? -24.743 9.134 21.634 1.00 52.28 91 LEU A O 1
ATOM 649 N N . ILE A 1 92 ? -23.876 8.913 19.585 1.00 55.16 92 ILE A N 1
ATOM 650 C CA . ILE A 1 92 ? -24.951 9.672 18.913 1.00 55.16 92 ILE A CA 1
ATOM 651 C C . ILE A 1 92 ? -26.015 8.736 18.295 1.00 55.16 92 ILE A C 1
ATOM 653 O O . ILE A 1 92 ? -27.079 9.184 17.884 1.00 55.16 92 ILE A O 1
ATOM 657 N N . ALA A 1 93 ? -25.781 7.416 18.264 1.00 55.16 93 ALA A N 1
ATOM 658 C CA . ALA A 1 93 ? -26.683 6.462 17.604 1.00 55.16 93 ALA A CA 1
ATOM 659 C C . ALA A 1 93 ? -27.627 5.690 18.549 1.00 55.16 93 ALA A C 1
ATOM 661 O O . ALA A 1 93 ? -28.438 4.900 18.068 1.00 55.16 93 ALA A O 1
ATOM 662 N N . LYS A 1 94 ? -27.540 5.880 19.875 1.00 55.53 94 LYS A N 1
ATOM 663 C CA . LYS A 1 94 ? -28.377 5.140 20.842 1.00 55.53 94 LYS A CA 1
ATOM 664 C C . LYS A 1 94 ? -29.629 5.866 21.332 1.00 55.53 94 LYS A C 1
ATOM 666 O O . LYS A 1 94 ? -30.506 5.192 21.854 1.00 55.53 94 LYS A O 1
ATOM 671 N N . ASP A 1 95 ? -29.765 7.162 21.061 1.00 47.56 95 ASP A N 1
ATOM 672 C CA . ASP A 1 95 ? -30.935 7.954 21.460 1.00 47.56 95 ASP A CA 1
ATOM 673 C C . ASP A 1 95 ? -31.473 8.789 20.289 1.00 47.56 95 ASP A C 1
ATOM 675 O O . ASP A 1 95 ? -31.535 10.015 20.346 1.00 47.56 95 ASP A O 1
ATOM 679 N N . ALA A 1 96 ? -31.873 8.127 19.202 1.00 51.94 96 ALA A N 1
ATOM 680 C CA . ALA A 1 96 ? -32.766 8.743 18.227 1.00 51.94 96 ALA A CA 1
ATOM 681 C C . ALA A 1 96 ? -34.220 8.462 18.653 1.00 51.94 96 ALA A C 1
ATOM 683 O O . ALA A 1 96 ? -34.744 7.390 18.333 1.00 51.94 96 ALA A O 1
ATOM 684 N N . PRO A 1 97 ? -34.912 9.371 19.370 1.00 46.69 97 PRO A N 1
ATOM 685 C CA . PRO A 1 97 ? -36.359 9.296 19.429 1.00 46.69 97 PRO A CA 1
ATOM 686 C C . PRO A 1 97 ? -36.882 9.484 18.005 1.00 46.69 97 PRO A C 1
ATOM 688 O O . PRO A 1 97 ? -36.468 10.401 17.293 1.00 46.69 97 PRO A O 1
ATOM 691 N N . ALA A 1 98 ? -37.784 8.597 17.586 1.00 53.97 98 ALA A N 1
ATOM 692 C CA . ALA A 1 98 ? -38.535 8.729 16.349 1.00 53.97 98 ALA A CA 1
ATOM 693 C C . ALA A 1 98 ? -39.308 10.061 16.365 1.00 53.97 98 ALA A C 1
ATOM 695 O O . ALA A 1 98 ? -40.432 10.139 16.862 1.00 53.97 98 ALA A O 1
ATOM 696 N N . LEU A 1 99 ? -38.690 11.130 15.856 1.00 47.84 99 LEU A N 1
ATOM 697 C CA . LEU A 1 99 ? -39.339 12.420 15.709 1.00 47.84 99 LEU A CA 1
ATOM 698 C C . LEU A 1 99 ? -40.180 12.380 14.434 1.00 47.84 99 LEU A C 1
ATOM 700 O O . LEU A 1 99 ? -39.694 12.486 13.312 1.00 47.84 99 LEU A O 1
ATOM 704 N N . LEU A 1 100 ? -41.459 12.137 14.682 1.00 50.34 100 LEU A N 1
ATOM 705 C CA . LEU A 1 100 ? -42.623 12.359 13.842 1.00 50.34 100 LEU A CA 1
ATOM 706 C C . LEU A 1 100 ? -42.387 13.255 12.615 1.00 50.34 100 LEU A C 1
ATOM 708 O O . LEU A 1 100 ? -42.069 14.438 12.714 1.00 50.34 100 LEU A O 1
ATOM 712 N N . VAL A 1 101 ? -42.671 12.645 11.464 1.00 54.78 101 VAL A N 1
ATOM 713 C CA . VAL A 1 101 ? -43.208 13.232 10.232 1.00 54.78 101 VAL A CA 1
ATOM 714 C C . VAL A 1 101 ? -43.830 14.614 10.452 1.00 54.78 101 VAL A C 1
ATOM 716 O O . VAL A 1 101 ? -44.910 14.731 11.028 1.00 54.78 101 VAL A O 1
ATOM 719 N N . GLN A 1 102 ? -43.204 15.647 9.891 1.00 51.94 102 GLN A N 1
ATOM 720 C CA . GLN A 1 102 ? -43.895 16.875 9.504 1.00 51.94 102 GLN A CA 1
ATOM 721 C C . GLN A 1 102 ? -43.422 17.269 8.110 1.00 51.94 102 GLN A C 1
ATOM 723 O O . GLN A 1 102 ? -42.386 17.896 7.921 1.00 51.94 102 GLN A O 1
ATOM 728 N N . THR A 1 103 ? -44.191 16.845 7.113 1.00 57.72 103 THR A N 1
ATOM 729 C CA . THR A 1 103 ? -44.111 17.356 5.748 1.00 57.72 103 THR A CA 1
ATOM 730 C C . THR A 1 103 ? -44.696 18.770 5.719 1.00 57.72 103 THR A C 1
ATOM 732 O O . THR A 1 103 ? -45.906 18.908 5.931 1.00 57.72 103 THR A O 1
ATOM 735 N N . PRO A 1 104 ? -43.935 19.827 5.403 1.00 47.25 104 PRO A N 1
ATOM 736 C CA . PRO A 1 104 ? -44.557 21.045 4.926 1.00 47.25 104 PRO A CA 1
ATOM 737 C C . PRO A 1 104 ? -45.002 20.789 3.482 1.00 47.25 104 PRO A C 1
ATOM 739 O O . PRO A 1 104 ? -44.176 20.624 2.583 1.00 47.25 104 PRO A O 1
ATOM 742 N N . ARG A 1 105 ? -46.323 20.731 3.262 1.00 57.12 105 ARG A N 1
ATOM 743 C CA . ARG A 1 105 ? -46.910 20.945 1.934 1.00 57.12 105 ARG A CA 1
ATOM 744 C C . ARG A 1 105 ? -46.337 22.258 1.402 1.00 57.12 105 ARG A C 1
ATOM 746 O O . ARG A 1 105 ? -46.634 23.315 1.948 1.00 57.12 105 ARG A O 1
ATOM 753 N N . ARG A 1 106 ? -45.495 22.187 0.374 1.00 54.91 106 ARG A N 1
ATOM 754 C CA . ARG A 1 106 ? -45.227 23.333 -0.489 1.00 54.91 106 ARG A CA 1
ATOM 755 C C . ARG A 1 106 ? -46.046 23.138 -1.747 1.00 54.91 106 ARG A C 1
ATOM 757 O O . ARG A 1 106 ? -45.846 22.178 -2.487 1.00 54.91 106 ARG A O 1
ATOM 764 N N .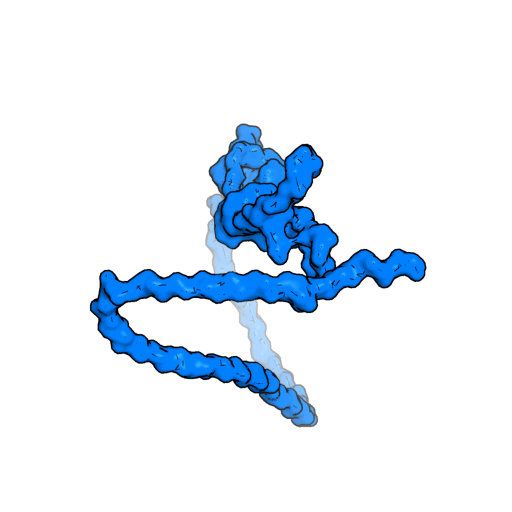 ASP A 1 107 ? -47.027 24.018 -1.868 1.00 51.84 107 ASP A N 1
ATOM 765 C CA . ASP A 1 107 ? -47.933 24.156 -2.989 1.00 51.84 107 ASP A CA 1
ATOM 766 C C . ASP A 1 107 ? -47.180 24.256 -4.320 1.00 51.84 107 ASP A C 1
ATOM 768 O O . ASP A 1 107 ? -46.096 24.837 -4.410 1.00 51.84 107 ASP A O 1
ATOM 772 N N . LEU A 1 108 ? -47.785 23.667 -5.354 1.00 57.00 108 LEU A N 1
ATOM 773 C CA . LEU A 1 108 ? -47.385 23.815 -6.748 1.00 57.00 108 LEU A CA 1
ATOM 774 C C . LEU A 1 108 ? -47.359 25.305 -7.121 1.00 57.00 108 LEU A C 1
ATOM 776 O O . LEU A 1 108 ? -48.413 25.931 -7.224 1.00 57.00 108 LEU A O 1
ATOM 780 N N . ALA A 1 109 ? -46.177 25.835 -7.428 1.00 51.88 109 ALA A N 1
ATOM 781 C CA . ALA A 1 109 ? -46.040 26.995 -8.299 1.00 51.88 109 ALA A CA 1
ATOM 782 C C . ALA A 1 109 ? -45.504 26.505 -9.648 1.00 51.88 109 ALA A C 1
ATOM 784 O O . ALA A 1 109 ? -44.336 26.153 -9.802 1.00 51.88 109 ALA A O 1
ATOM 785 N N . LEU A 1 110 ? -46.428 26.407 -10.599 1.00 50.91 110 LEU A N 1
ATOM 786 C CA . LEU A 1 110 ? -46.176 26.177 -12.009 1.00 50.91 110 LEU A CA 1
ATOM 787 C C . LEU A 1 110 ? -45.645 27.492 -12.601 1.00 50.91 110 LEU A C 1
ATOM 789 O O . LEU A 1 110 ? -46.432 28.391 -12.873 1.00 50.91 110 LEU A O 1
ATOM 793 N N . GLU A 1 111 ? -44.336 27.609 -12.810 1.00 45.78 111 GLU A N 1
ATOM 794 C CA . GLU A 1 111 ? -43.776 28.647 -13.683 1.00 45.78 111 GLU A CA 1
ATOM 795 C C . GLU A 1 111 ? -43.109 27.986 -14.889 1.00 45.78 111 GLU A C 1
ATOM 797 O O . GLU A 1 111 ? -41.969 27.529 -14.876 1.00 45.78 111 GLU A O 1
ATOM 802 N N . SER A 1 112 ? -43.909 27.885 -15.946 1.00 56.47 112 SER A N 1
ATOM 803 C CA . SER A 1 112 ? -43.483 27.695 -17.325 1.00 56.47 112 SER A CA 1
ATOM 804 C C . SER A 1 112 ? -42.749 28.937 -17.823 1.00 56.47 112 SER A C 1
ATOM 806 O O . SER A 1 112 ? -43.273 30.012 -17.580 1.00 56.47 112 SER A O 1
ATOM 808 N N . HIS A 1 113 ? -41.635 28.791 -18.556 1.00 53.81 113 HIS A N 1
ATOM 809 C CA . HIS A 1 113 ? -41.208 29.576 -19.742 1.00 53.81 113 HIS A CA 1
ATOM 810 C C . HIS A 1 113 ? -39.752 29.196 -20.133 1.00 53.81 113 HIS A C 1
ATOM 812 O O . HIS A 1 113 ? -39.010 28.687 -19.300 1.00 53.81 113 HIS A O 1
ATOM 818 N N . PRO A 1 114 ? -39.297 29.436 -21.377 1.00 53.03 114 PRO A N 1
ATOM 819 C CA . PRO A 1 114 ? -39.655 28.725 -22.594 1.00 53.03 114 PRO A CA 1
ATOM 820 C C . PRO A 1 114 ? -38.476 27.925 -23.187 1.00 53.03 114 PRO A C 1
ATOM 822 O O . PRO A 1 114 ? -37.303 28.119 -22.882 1.00 53.03 114 PRO A O 1
ATOM 825 N N . ASN A 1 115 ? -38.854 27.033 -24.098 1.00 48.00 115 ASN A N 1
ATOM 826 C CA . ASN A 1 115 ? -38.020 26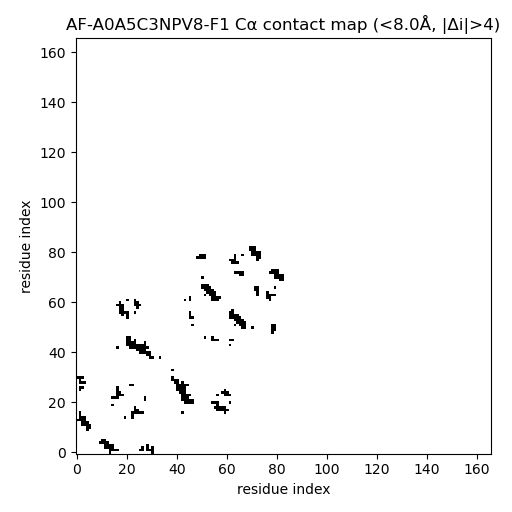.193 -24.944 1.00 48.00 115 ASN A CA 1
ATOM 827 C C . ASN A 1 115 ? -37.002 27.019 -25.762 1.00 48.00 115 ASN A C 1
ATOM 829 O O . ASN A 1 115 ? -37.390 27.791 -26.639 1.00 48.00 115 ASN A O 1
ATOM 833 N N . GLY A 1 116 ? -35.709 26.842 -25.479 1.00 44.09 116 GLY A N 1
ATOM 834 C CA . GLY A 1 116 ? -34.596 27.392 -26.250 1.00 44.09 116 GLY A CA 1
ATOM 835 C C . GLY A 1 116 ? -33.846 26.270 -26.958 1.00 44.09 116 GLY A C 1
ATOM 836 O O . GLY A 1 116 ? -33.023 25.584 -26.359 1.00 44.09 116 GLY A O 1
ATOM 837 N N . THR A 1 117 ? -34.153 26.079 -28.236 1.00 50.72 117 THR A N 1
ATOM 838 C CA . THR A 1 117 ? -33.490 25.150 -29.155 1.00 50.72 117 THR A CA 1
ATOM 839 C C . THR A 1 117 ? -32.015 25.511 -29.335 1.00 50.72 117 THR A C 1
ATOM 841 O O . THR A 1 117 ? -31.696 26.585 -29.844 1.00 50.72 117 THR A O 1
ATOM 844 N N . GLY A 1 118 ? -31.123 24.593 -28.968 1.00 45.31 118 GLY A N 1
ATOM 845 C CA . GLY A 1 118 ? -29.686 24.681 -29.214 1.00 45.31 118 GLY A CA 1
ATOM 846 C C . GLY A 1 118 ? -29.136 23.312 -29.584 1.00 45.31 118 GLY A C 1
ATOM 847 O O . GLY A 1 118 ? -28.561 22.620 -28.750 1.00 45.31 118 GLY A O 1
ATOM 848 N N . ASP A 1 119 ? -29.360 22.916 -30.835 1.00 51.22 119 ASP A N 1
ATOM 849 C CA . ASP A 1 119 ? -28.771 21.738 -31.464 1.00 51.22 119 ASP A CA 1
ATOM 850 C C . ASP A 1 119 ? -27.240 21.856 -31.475 1.00 51.22 119 ASP A C 1
ATOM 852 O O . ASP A 1 119 ? -26.654 22.662 -32.203 1.00 51.22 119 ASP A O 1
ATOM 856 N N . ARG A 1 120 ? -26.584 21.041 -30.648 1.00 51.53 120 ARG A N 1
ATOM 857 C CA . ARG A 1 120 ? -25.203 20.619 -30.871 1.00 51.53 120 ARG A CA 1
ATOM 858 C C . ARG A 1 120 ? -25.099 19.123 -30.627 1.00 51.53 120 ARG A C 1
ATOM 860 O O . ARG A 1 120 ? -24.723 18.666 -29.553 1.00 51.53 120 ARG A O 1
ATOM 867 N N . SER A 1 121 ? -25.412 18.383 -31.684 1.00 49.81 121 SER A N 1
ATOM 868 C CA . SER A 1 121 ? -24.909 17.042 -31.982 1.00 49.81 121 SER A CA 1
ATOM 869 C C . SER A 1 121 ? -23.444 16.861 -31.532 1.00 49.81 121 SER A C 1
ATOM 871 O O . SER A 1 121 ? -22.502 17.253 -32.227 1.00 49.81 121 SER A O 1
ATOM 873 N N . MET A 1 122 ? -23.232 16.278 -30.348 1.00 50.28 122 MET A N 1
ATOM 874 C CA . MET A 1 122 ? -21.943 15.694 -29.975 1.00 50.28 122 MET A CA 1
ATOM 875 C C . MET A 1 122 ? -21.906 14.281 -30.549 1.00 50.28 122 MET A C 1
ATOM 877 O O . MET A 1 122 ? -22.656 13.396 -30.145 1.00 50.28 122 MET A O 1
ATOM 881 N N . LYS A 1 123 ? -21.065 14.129 -31.572 1.00 50.72 123 LYS A N 1
ATOM 882 C CA . LYS A 1 123 ? -20.841 12.893 -32.321 1.00 50.72 123 LYS A CA 1
ATOM 883 C C . LYS A 1 123 ? -20.364 11.760 -31.399 1.00 50.72 123 LYS A C 1
ATOM 885 O O . LYS A 1 123 ? -19.612 12.028 -30.460 1.00 50.72 123 LYS A O 1
ATOM 890 N N . PRO A 1 124 ? -20.766 10.511 -31.684 1.00 44.03 124 PRO A N 1
ATOM 891 C CA . PRO A 1 124 ? -20.388 9.351 -30.896 1.00 44.03 124 PRO A CA 1
ATOM 892 C C . PRO A 1 124 ? -18.878 9.114 -30.935 1.00 44.03 124 PRO A C 1
ATOM 894 O O . PRO A 1 124 ? -18.197 9.369 -31.930 1.00 44.03 124 PRO A O 1
ATOM 897 N N . GLN A 1 125 ? -18.405 8.637 -29.788 1.00 45.47 125 GLN A N 1
ATOM 898 C CA . GLN A 1 125 ? -17.067 8.157 -29.484 1.00 45.47 125 GLN A CA 1
ATOM 899 C C . GLN A 1 125 ? -16.477 7.376 -30.664 1.00 45.47 125 GLN A C 1
ATOM 901 O O . GLN A 1 125 ? -17.054 6.390 -31.113 1.00 45.47 125 GLN A O 1
ATOM 906 N N . SER A 1 126 ? -15.327 7.828 -31.159 1.00 49.81 126 SER A N 1
ATOM 907 C CA . SER A 1 126 ? -14.568 7.146 -32.201 1.00 49.81 126 SER A CA 1
ATOM 908 C C . SER A 1 126 ? -14.264 5.703 -31.798 1.00 49.81 126 SER A C 1
ATOM 910 O O . SER A 1 126 ? -13.603 5.467 -30.782 1.00 49.81 126 SER A O 1
ATOM 912 N N . ASP A 1 127 ? -14.731 4.779 -32.634 1.00 45.38 127 ASP A N 1
ATOM 913 C CA . ASP A 1 127 ? -14.405 3.360 -32.679 1.00 45.38 127 ASP A CA 1
ATOM 914 C C . ASP A 1 127 ? -12.904 3.100 -32.495 1.00 45.38 127 ASP A C 1
ATOM 916 O O . ASP A 1 127 ? -12.104 3.247 -33.422 1.00 45.38 127 ASP A O 1
ATOM 920 N N . VAL A 1 128 ? -12.513 2.620 -31.314 1.00 52.69 128 VAL A N 1
ATOM 921 C CA .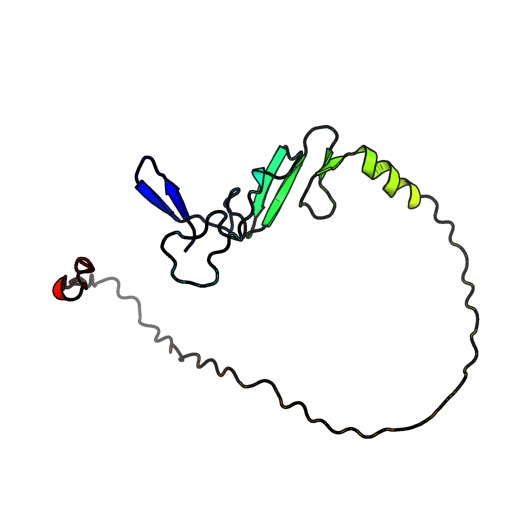 VAL A 1 128 ? -11.300 1.807 -31.205 1.00 52.69 128 VAL A CA 1
ATOM 922 C C . VAL A 1 128 ? -11.710 0.386 -31.573 1.00 52.69 128 VAL A C 1
ATOM 924 O O . VAL A 1 128 ? -12.086 -0.422 -30.727 1.00 52.69 128 VAL A O 1
ATOM 927 N N . SER A 1 129 ? -11.682 0.105 -32.875 1.00 43.66 129 SER A N 1
ATOM 928 C CA . SER A 1 129 ? -11.822 -1.242 -33.421 1.00 43.66 129 SER A CA 1
ATOM 929 C C . SER A 1 129 ? -10.615 -2.080 -32.989 1.00 43.66 129 SER A C 1
ATOM 931 O O . SER A 1 129 ? -9.613 -2.162 -33.704 1.00 43.66 129 SER A O 1
ATOM 933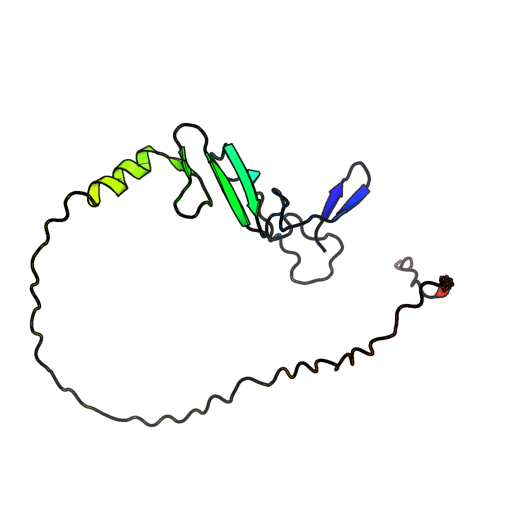 N N . TRP A 1 130 ? -10.705 -2.738 -31.836 1.00 41.34 130 TRP A N 1
ATOM 934 C CA . TRP A 1 130 ? -9.820 -3.850 -31.512 1.00 41.34 130 TRP A CA 1
ATOM 935 C C . TRP A 1 130 ? -10.123 -4.988 -32.483 1.00 41.34 130 TRP A C 1
ATOM 937 O O . TRP A 1 130 ? -11.095 -5.722 -32.320 1.00 41.34 130 TRP A O 1
ATOM 947 N N . ARG A 1 131 ? -9.295 -5.136 -33.522 1.00 49.50 131 ARG A N 1
ATOM 948 C CA . ARG A 1 131 ? -9.252 -6.392 -34.266 1.00 49.50 131 ARG A CA 1
ATOM 949 C C . ARG A 1 131 ? -8.679 -7.443 -33.325 1.00 49.50 131 ARG A C 1
ATOM 951 O O . ARG A 1 131 ? -7.467 -7.535 -33.155 1.00 49.50 131 ARG A O 1
ATOM 958 N N . VAL A 1 132 ? -9.564 -8.197 -32.685 1.00 50.66 132 VAL A N 1
ATOM 959 C CA . VAL A 1 132 ? -9.214 -9.508 -32.154 1.00 50.66 132 VAL A CA 1
ATOM 960 C C . VAL A 1 132 ? -8.916 -10.356 -33.381 1.00 50.66 132 VAL A C 1
ATOM 962 O O . VAL A 1 132 ? -9.805 -10.629 -34.181 1.00 50.66 132 VAL A O 1
ATOM 965 N N . SER A 1 133 ? -7.646 -10.682 -33.599 1.00 51.22 133 SER A N 1
ATOM 966 C CA . SER A 1 133 ? -7.305 -11.730 -34.552 1.00 51.22 133 SER A CA 1
ATOM 967 C C . SER A 1 133 ? -7.942 -13.015 -34.037 1.00 51.22 133 SER A C 1
ATOM 969 O O . SER A 1 133 ? -7.626 -13.440 -32.925 1.00 51.22 133 SER A O 1
ATOM 971 N N . ASP A 1 134 ? -8.837 -13.607 -34.824 1.00 46.69 134 ASP A N 1
ATOM 972 C CA . ASP A 1 134 ? -9.381 -14.935 -34.567 1.00 46.69 134 ASP A CA 1
ATOM 973 C C . ASP A 1 134 ? -8.218 -15.934 -34.498 1.00 46.69 134 ASP A C 1
ATOM 975 O O . ASP A 1 134 ? -7.719 -16.420 -35.516 1.00 46.69 134 ASP A O 1
ATOM 979 N N . ILE A 1 135 ? -7.746 -16.242 -33.288 1.00 53.50 135 ILE A N 1
ATOM 980 C CA . ILE A 1 135 ? -6.932 -17.432 -33.058 1.00 53.50 135 ILE A CA 1
ATOM 981 C C . ILE A 1 135 ? -7.916 -18.589 -33.148 1.00 53.50 135 ILE A C 1
ATOM 983 O O . ILE A 1 135 ? -8.541 -18.993 -32.170 1.00 53.50 135 ILE A O 1
ATOM 987 N N . ARG A 1 136 ? -8.095 -19.084 -34.372 1.00 46.22 136 ARG A N 1
ATOM 988 C CA . ARG A 1 136 ? -8.731 -20.366 -34.640 1.00 46.22 136 ARG A CA 1
ATOM 989 C C . ARG A 1 136 ? -7.982 -21.411 -33.816 1.00 46.22 136 ARG A C 1
ATOM 991 O O . ARG A 1 136 ? -6.847 -21.755 -34.135 1.00 46.22 136 ARG A O 1
ATOM 998 N N . SER A 1 137 ? -8.598 -21.869 -32.730 1.00 50.34 137 SER A N 1
ATOM 999 C CA . SER A 1 137 ? -8.134 -23.019 -31.964 1.00 50.34 137 SER A CA 1
ATOM 1000 C C . SER A 1 137 ? -8.252 -24.254 -32.850 1.00 50.34 137 SER A C 1
ATOM 1002 O O . SER A 1 137 ? -9.277 -24.932 -32.870 1.00 50.34 137 SER A O 1
ATOM 1004 N N . GLU A 1 138 ? -7.217 -24.528 -33.638 1.00 47.09 138 GLU A N 1
ATOM 1005 C CA . GLU A 1 138 ? -7.031 -25.860 -34.186 1.00 47.09 138 GLU A CA 1
ATOM 1006 C C . GLU A 1 138 ? -6.606 -26.752 -33.020 1.00 47.09 138 GLU A C 1
ATOM 1008 O O . GLU A 1 138 ? -5.511 -26.632 -32.473 1.00 47.09 138 GLU A O 1
ATOM 1013 N N . ILE A 1 139 ? -7.545 -27.588 -32.579 1.00 54.84 139 ILE A N 1
ATOM 1014 C CA . ILE A 1 139 ? -7.300 -28.680 -31.644 1.00 54.84 139 ILE A CA 1
ATOM 1015 C C . ILE A 1 139 ? -6.359 -29.643 -32.370 1.00 54.84 139 ILE A C 1
ATOM 1017 O O . ILE A 1 139 ? -6.794 -30.435 -33.206 1.00 54.84 139 ILE A O 1
AT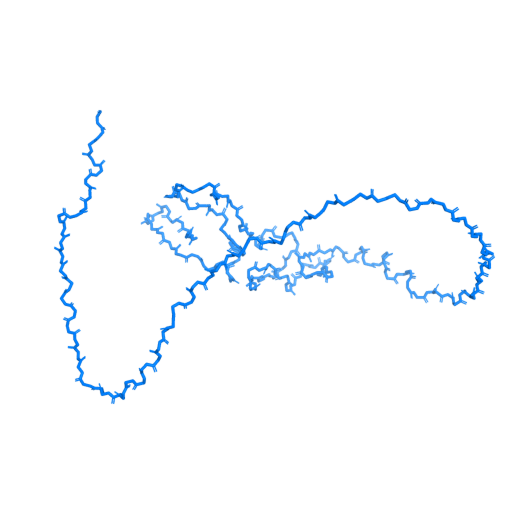OM 1021 N N . VAL A 1 140 ? -5.060 -29.528 -32.104 1.00 50.31 140 VAL A N 1
ATOM 1022 C CA . VAL A 1 140 ? -4.070 -30.509 -32.550 1.00 50.31 140 VAL A CA 1
ATOM 1023 C C . VAL A 1 140 ? -4.062 -31.640 -31.515 1.00 50.31 140 VAL A C 1
ATOM 1025 O O . VAL A 1 140 ? -3.881 -31.353 -30.331 1.00 50.31 140 VAL A O 1
ATOM 1028 N N . PRO A 1 141 ? -4.288 -32.905 -31.916 1.00 43.56 141 PRO A N 1
ATOM 1029 C CA . PRO A 1 141 ? -4.237 -34.042 -31.004 1.00 43.56 141 PRO A CA 1
ATOM 1030 C C . PRO A 1 141 ? -2.853 -34.171 -30.361 1.00 43.56 141 PRO A C 1
ATOM 1032 O O . PRO A 1 141 ? -1.837 -34.001 -31.036 1.00 43.56 141 PRO A O 1
ATOM 1035 N N . GLU A 1 142 ? -2.827 -34.474 -29.063 1.00 54.25 142 GLU A N 1
ATOM 1036 C CA . GLU A 1 142 ? -1.607 -34.719 -28.298 1.00 54.25 142 GLU A CA 1
ATOM 1037 C C . GLU A 1 142 ? -0.798 -35.870 -28.910 1.00 54.25 142 GLU A C 1
ATOM 1039 O O . GLU A 1 142 ? -1.206 -37.029 -28.865 1.00 54.25 142 GLU A O 1
ATOM 1044 N N . ASP A 1 143 ? 0.376 -35.548 -29.454 1.00 40.75 143 ASP A N 1
ATOM 1045 C CA . ASP A 1 143 ? 1.426 -36.524 -29.726 1.00 40.75 143 ASP A CA 1
ATOM 1046 C C . ASP A 1 143 ? 2.666 -36.141 -28.911 1.00 40.75 143 ASP A C 1
ATOM 1048 O O . ASP A 1 143 ? 3.449 -35.253 -29.266 1.00 40.75 143 ASP A O 1
ATOM 1052 N N . HIS A 1 144 ? 2.820 -36.800 -27.763 1.00 53.78 144 HIS A N 1
ATOM 1053 C CA . HIS A 1 144 ? 3.951 -36.656 -26.853 1.00 53.78 144 HIS A CA 1
ATOM 1054 C C . HIS A 1 144 ? 5.229 -37.300 -27.408 1.00 53.78 144 HIS A C 1
ATOM 1056 O O . HIS A 1 144 ? 5.897 -38.041 -26.701 1.00 53.78 144 HIS A O 1
ATOM 1062 N N . THR A 1 145 ? 5.627 -37.027 -28.650 1.00 50.75 145 THR A N 1
ATOM 1063 C CA . THR A 1 145 ? 6.964 -37.408 -29.127 1.00 50.75 145 THR A CA 1
ATOM 1064 C C . THR A 1 145 ? 7.503 -36.468 -30.200 1.00 50.75 145 THR A C 1
ATOM 1066 O O . THR A 1 145 ? 7.621 -36.826 -31.367 1.00 50.75 145 THR A O 1
ATOM 1069 N N . ARG A 1 146 ? 7.936 -35.259 -29.811 1.00 48.00 146 ARG A N 1
ATOM 1070 C CA . ARG A 1 146 ? 8.969 -34.528 -30.572 1.00 48.00 146 ARG A CA 1
ATOM 1071 C C . ARG A 1 146 ? 9.591 -33.383 -29.775 1.00 48.00 146 ARG A C 1
ATOM 1073 O O . ARG A 1 146 ? 9.074 -32.273 -29.727 1.00 48.00 146 ARG A O 1
ATOM 1080 N N . ALA A 1 147 ? 10.765 -33.640 -29.200 1.00 51.34 147 ALA A N 1
ATOM 1081 C CA . ALA A 1 147 ? 11.675 -32.585 -28.775 1.00 51.34 147 ALA A CA 1
ATOM 1082 C C . ALA A 1 147 ? 12.195 -31.853 -30.025 1.00 51.34 147 ALA A C 1
ATOM 1084 O O . ALA A 1 147 ? 13.161 -32.274 -30.663 1.00 51.34 147 ALA A O 1
ATOM 1085 N N . ALA A 1 148 ? 11.520 -30.774 -30.420 1.00 50.03 148 ALA A N 1
ATOM 1086 C CA . ALA A 1 148 ? 12.045 -29.857 -31.417 1.00 50.03 148 ALA A CA 1
ATOM 1087 C C . ALA A 1 148 ? 13.187 -29.060 -30.773 1.00 50.03 148 ALA A C 1
ATOM 1089 O O . ALA A 1 148 ? 12.966 -28.134 -29.997 1.00 50.03 148 ALA A O 1
ATOM 1090 N N . SER A 1 149 ? 14.423 -29.447 -31.084 1.00 49.44 149 SER A N 1
ATOM 1091 C CA . SER A 1 149 ? 15.622 -28.678 -30.759 1.00 49.44 149 SER A CA 1
ATOM 1092 C C . SER A 1 149 ? 15.517 -27.300 -31.421 1.00 49.44 149 SER A C 1
ATOM 1094 O O . SER A 1 149 ? 15.828 -27.146 -32.603 1.00 49.44 149 SER A O 1
ATOM 1096 N N . MET A 1 150 ? 15.070 -26.286 -30.678 1.00 49.53 150 MET A N 1
ATOM 1097 C CA . MET A 1 150 ? 15.151 -24.894 -31.112 1.00 49.53 150 MET A CA 1
ATOM 1098 C C . MET A 1 150 ? 16.636 -24.529 -31.186 1.00 49.53 150 MET A C 1
ATOM 1100 O O . MET A 1 150 ? 17.275 -24.262 -30.173 1.00 49.53 150 MET A O 1
ATOM 1104 N N . LYS A 1 151 ? 17.221 -24.566 -32.387 1.00 51.97 151 LYS A N 1
ATOM 1105 C CA . LYS A 1 151 ? 18.540 -23.975 -32.630 1.00 51.97 151 LYS A CA 1
ATOM 1106 C C . LYS A 1 151 ? 18.399 -22.464 -32.463 1.00 51.97 151 LYS A C 1
ATOM 1108 O O . LYS A 1 151 ? 17.986 -21.774 -33.394 1.00 51.97 151 LYS A O 1
ATOM 1113 N N . PHE A 1 152 ? 18.711 -21.972 -31.269 1.00 50.50 152 PHE A N 1
ATOM 1114 C CA . PHE A 1 152 ? 18.912 -20.555 -31.012 1.00 50.50 152 PHE A CA 1
ATOM 1115 C C . PHE A 1 152 ? 20.082 -20.106 -31.891 1.00 50.50 152 PHE A C 1
ATOM 1117 O O . PHE A 1 152 ? 21.226 -20.503 -31.686 1.00 50.50 152 PHE A O 1
ATOM 1124 N N . LYS A 1 153 ? 19.776 -19.396 -32.978 1.00 52.16 153 LYS A N 1
ATOM 1125 C CA . LYS A 1 153 ? 20.791 -18.881 -33.891 1.00 52.16 153 LYS A CA 1
ATOM 1126 C C . LYS A 1 153 ? 21.312 -17.592 -33.265 1.00 52.16 153 LYS A C 1
ATOM 1128 O O . LYS A 1 153 ? 20.660 -16.555 -33.342 1.00 52.16 153 LYS A O 1
ATOM 1133 N N . GLU A 1 154 ? 22.440 -17.714 -32.584 1.00 55.28 154 GLU A N 1
ATOM 1134 C CA . GLU A 1 154 ? 23.185 -16.643 -31.925 1.00 55.28 154 GLU A CA 1
ATOM 1135 C C . GLU A 1 154 ? 23.772 -15.678 -32.967 1.00 55.28 154 GLU A C 1
ATOM 1137 O O . GLU A 1 154 ? 24.954 -15.715 -33.299 1.00 55.28 154 GLU A O 1
ATOM 1142 N N . ASP A 1 155 ? 22.918 -14.839 -33.549 1.00 58.50 155 ASP A N 1
ATOM 1143 C CA . ASP A 1 155 ? 23.326 -13.775 -34.464 1.00 58.50 155 ASP A CA 1
ATOM 1144 C C . ASP A 1 155 ? 23.675 -12.507 -33.668 1.00 58.50 155 ASP A C 1
ATOM 1146 O O . ASP A 1 155 ? 22.864 -11.594 -33.491 1.00 58.50 155 ASP A O 1
ATOM 1150 N N . TRP A 1 156 ? 24.903 -12.477 -33.142 1.00 57.03 156 TRP A N 1
ATOM 1151 C CA . TRP A 1 156 ? 25.459 -11.365 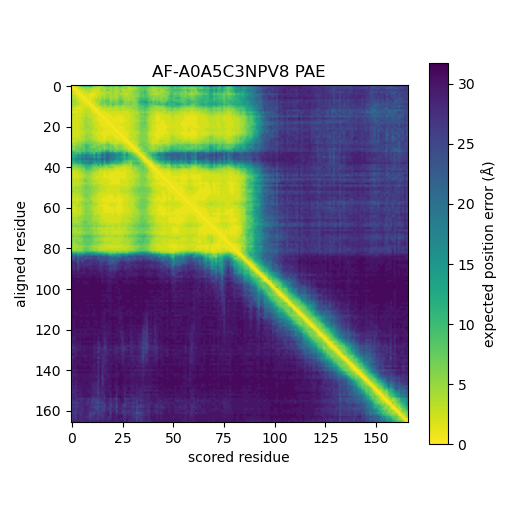-32.360 1.00 57.03 156 TRP A CA 1
ATOM 1152 C C . TRP A 1 156 ? 25.740 -10.103 -33.196 1.00 57.03 156 TRP A C 1
ATOM 1154 O O . TRP A 1 156 ? 26.049 -9.052 -32.638 1.00 57.03 156 TRP A O 1
ATOM 1164 N N . SER A 1 157 ? 25.600 -10.158 -34.525 1.00 57.69 157 SER A N 1
ATOM 1165 C CA . SER A 1 157 ? 25.885 -9.032 -35.425 1.00 57.69 157 SER A CA 1
ATOM 1166 C C . SER A 1 157 ? 24.796 -7.951 -35.445 1.00 57.69 157 SER A C 1
ATOM 1168 O O . SER A 1 157 ? 24.962 -6.923 -36.098 1.00 57.69 157 SER A O 1
ATOM 1170 N N . ARG A 1 158 ? 23.678 -8.158 -34.736 1.00 58.81 158 ARG A N 1
ATOM 1171 C CA . ARG A 1 158 ? 22.547 -7.216 -34.658 1.00 58.81 158 ARG A CA 1
ATOM 1172 C C . ARG A 1 158 ? 22.510 -6.348 -33.402 1.00 58.81 158 ARG A C 1
ATOM 1174 O O . ARG A 1 158 ? 21.576 -5.562 -33.264 1.00 58.81 158 ARG A O 1
ATOM 1181 N N . ILE A 1 159 ? 23.480 -6.472 -32.498 1.00 58.28 159 ILE A N 1
ATOM 1182 C CA . ILE A 1 159 ? 23.536 -5.635 -31.295 1.00 58.28 159 ILE A CA 1
ATOM 1183 C C . ILE A 1 159 ? 24.218 -4.308 -31.660 1.00 58.28 159 ILE A C 1
ATOM 1185 O O . ILE A 1 159 ? 25.401 -4.318 -31.995 1.00 58.28 159 ILE A O 1
ATOM 1189 N N . PRO A 1 160 ? 23.512 -3.163 -31.632 1.00 58.06 160 PRO A N 1
ATOM 1190 C CA . PRO A 1 160 ? 24.144 -1.877 -31.886 1.00 58.06 160 PRO A CA 1
ATOM 1191 C C . PRO A 1 160 ? 25.130 -1.538 -30.759 1.00 58.06 160 PRO A C 1
ATOM 1193 O O . PRO A 1 160 ? 24.756 -1.456 -29.588 1.00 58.06 160 PRO A O 1
ATOM 1196 N N . ASP A 1 161 ? 26.392 -1.327 -31.132 1.00 65.56 161 ASP A N 1
ATOM 1197 C CA . ASP A 1 161 ? 27.459 -0.864 -30.245 1.00 65.56 161 ASP A CA 1
ATOM 1198 C C . ASP A 1 161 ? 27.168 0.575 -29.788 1.00 65.56 161 ASP A C 1
ATOM 1200 O O . ASP A 1 161 ? 27.335 1.539 -30.535 1.00 65.56 161 ASP A O 1
ATOM 1204 N N . TYR A 1 162 ? 26.732 0.742 -28.540 1.00 62.06 162 TYR A N 1
ATOM 1205 C CA . TYR A 1 162 ? 26.458 2.056 -27.944 1.00 62.06 162 TYR A CA 1
ATOM 1206 C C . TYR A 1 162 ? 27.728 2.769 -27.442 1.00 62.06 162 TYR A C 1
ATOM 1208 O O . TYR A 1 162 ? 27.658 3.885 -26.928 1.00 62.06 162 TYR A O 1
ATOM 1216 N N . ARG A 1 163 ? 28.916 2.171 -27.617 1.00 58.44 163 ARG A N 1
ATOM 1217 C CA . ARG A 1 163 ? 30.212 2.829 -27.381 1.00 58.44 163 ARG A CA 1
ATOM 1218 C C . ARG A 1 163 ? 30.714 3.548 -28.633 1.00 58.44 163 ARG A C 1
ATOM 1220 O O . ARG A 1 163 ? 31.731 3.178 -29.217 1.00 58.44 163 ARG A O 1
ATOM 1227 N N . ARG A 1 164 ? 30.043 4.626 -29.027 1.00 56.78 164 ARG A N 1
ATOM 1228 C CA . ARG A 1 164 ? 30.705 5.683 -29.804 1.00 56.78 164 ARG A CA 1
ATOM 1229 C C . ARG A 1 164 ? 30.000 7.018 -29.599 1.00 56.78 164 ARG A C 1
ATOM 1231 O O . ARG A 1 164 ? 29.150 7.420 -30.380 1.00 56.78 164 ARG A O 1
ATOM 1238 N N . GLY A 1 165 ? 30.366 7.677 -28.509 1.00 45.31 165 GLY A N 1
ATOM 1239 C CA . GLY A 1 165 ? 30.069 9.079 -28.252 1.00 45.31 165 GLY A CA 1
ATOM 1240 C C . GLY A 1 165 ? 31.295 9.690 -27.592 1.00 45.31 165 GLY A C 1
ATOM 1241 O O . GLY A 1 165 ? 31.441 9.595 -26.377 1.00 45.31 165 GLY A O 1
ATOM 1242 N N . THR A 1 166 ? 32.209 10.194 -28.417 1.00 49.84 166 THR A N 1
ATOM 1243 C CA . THR A 1 166 ? 33.233 11.176 -28.039 1.00 49.84 166 THR A CA 1
ATOM 1244 C C . THR A 1 166 ? 32.737 12.539 -28.464 1.00 49.84 166 THR A C 1
ATOM 1246 O O . THR A 1 166 ? 32.313 12.613 -29.643 1.00 49.84 166 THR A O 1
#

Sequence (166 aa):
VCGAFDHATASFECVNIYTSLTSCGGCMMPNPFGLRVNNRASGVDCTAIPSVDAVSCMVGRCVVQSCLSGWTVDTEGSGCIPERSISSVILIAKDAPALLVQTPRRDLALESHPNGTGDRSMKPQSDVSWRVSDIRSEIVPEDHTRAASMKFKEDWSRIPDYRRGT

pLDDT: mean 70.93, std 20.47, range [40.75, 98.19]